Protein AF-A0AA37Q324-F1 (afdb_monomer_lite)

Sequence (70 aa):
MPVRLLLALVPVLVLITGGFALYQLWVAGVALRMQNWPFAAFYTVFGLAGLAVSNGLWRLRRGMRRPPEA

Structure (mmCIF, N/CA/C/O backbone):
data_AF-A0AA37Q324-F1
#
_entry.id   AF-A0AA37Q324-F1
#
loop_
_atom_site.group_PDB
_atom_site.id
_atom_site.type_symbol
_atom_site.label_atom_id
_atom_site.label_alt_id
_atom_site.label_comp_id
_atom_site.label_asym_id
_atom_site.label_entity_id
_atom_site.label_seq_id
_atom_site.pdbx_PDB_ins_code
_atom_site.Cartn_x
_atom_site.Cartn_y
_atom_site.Cartn_z
_atom_site.occupancy
_atom_site.B_iso_or_equiv
_atom_site.auth_seq_id
_atom_site.auth_comp_id
_atom_site.auth_asym_id
_atom_site.auth_atom_id
_atom_site.pdbx_PDB_model_num
ATOM 1 N N . MET A 1 1 ? -14.595 -11.024 24.399 1.00 53.94 1 MET A N 1
ATOM 2 C CA . MET A 1 1 ? -13.323 -10.259 24.373 1.00 53.94 1 MET A CA 1
ATOM 3 C C . MET A 1 1 ? -12.652 -10.040 22.992 1.00 53.94 1 MET A C 1
ATOM 5 O O . MET A 1 1 ? -11.810 -9.149 22.943 1.00 53.94 1 MET A O 1
ATOM 9 N N . PRO A 1 2 ? -12.987 -10.713 21.862 1.00 71.19 2 PRO A N 1
ATOM 10 C CA . PRO A 1 2 ? -12.175 -10.608 20.632 1.00 71.19 2 PRO A CA 1
ATOM 11 C C . PRO A 1 2 ? -12.315 -9.271 19.877 1.00 71.19 2 PRO A C 1
ATOM 13 O O . PRO A 1 2 ? -11.377 -8.831 19.223 1.00 71.19 2 PRO A O 1
ATOM 16 N N . VAL A 1 3 ? -13.449 -8.574 20.008 1.00 69.88 3 VAL A N 1
ATOM 17 C CA . VAL A 1 3 ? -13.747 -7.349 19.236 1.00 69.88 3 VAL A CA 1
ATOM 18 C C . VAL A 1 3 ? -12.829 -6.175 19.602 1.00 69.88 3 VAL A C 1
ATOM 20 O O . VAL A 1 3 ? -12.405 -5.422 18.729 1.00 69.88 3 VAL A O 1
ATOM 23 N N . ARG A 1 4 ? -12.466 -6.027 20.885 1.00 74.38 4 ARG A N 1
ATOM 24 C CA . ARG A 1 4 ? -11.546 -4.966 21.337 1.00 74.38 4 ARG A CA 1
ATOM 25 C C . ARG A 1 4 ? -10.125 -5.186 20.815 1.00 74.38 4 ARG A C 1
ATOM 27 O O . ARG A 1 4 ? -9.490 -4.231 20.380 1.00 74.38 4 ARG A O 1
ATOM 34 N N . LEU A 1 5 ? -9.670 -6.441 20.811 1.00 79.00 5 LEU A N 1
ATOM 35 C CA . LEU A 1 5 ? -8.377 -6.836 20.254 1.00 79.00 5 LEU A CA 1
ATOM 36 C C . LEU A 1 5 ? -8.348 -6.599 18.735 1.00 79.00 5 LEU A C 1
ATOM 38 O O . LEU A 1 5 ? -7.412 -5.992 18.222 1.00 79.00 5 LEU A O 1
ATOM 42 N N . LEU A 1 6 ? -9.425 -6.969 18.032 1.00 74.50 6 LEU A N 1
ATOM 43 C CA . LEU A 1 6 ? -9.586 -6.725 16.597 1.00 74.50 6 LEU A CA 1
ATOM 44 C C . LEU A 1 6 ? -9.528 -5.222 16.267 1.00 74.50 6 LEU A C 1
ATOM 46 O O . LEU A 1 6 ? -8.775 -4.803 15.394 1.00 74.50 6 LEU A O 1
ATOM 50 N N . LEU A 1 7 ? -10.256 -4.380 17.008 1.00 78.00 7 LEU A N 1
ATOM 51 C CA . LEU A 1 7 ? -10.264 -2.922 16.814 1.00 78.00 7 LEU A CA 1
ATOM 52 C C . LEU A 1 7 ? -8.903 -2.250 17.069 1.00 78.00 7 LEU A C 1
ATOM 54 O O . LEU A 1 7 ? -8.657 -1.169 16.515 1.00 78.00 7 LEU A O 1
ATOM 58 N N . ALA A 1 8 ? -8.054 -2.864 17.899 1.00 82.81 8 ALA A N 1
ATOM 59 C CA . ALA A 1 8 ? -6.685 -2.429 18.168 1.00 82.81 8 ALA A CA 1
ATOM 60 C C . ALA A 1 8 ? -5.692 -2.911 17.096 1.00 82.81 8 ALA A C 1
ATOM 62 O O . ALA A 1 8 ? -4.784 -2.166 16.737 1.00 82.81 8 ALA A O 1
ATOM 63 N N . LEU A 1 9 ? -5.898 -4.103 16.527 1.00 86.44 9 LEU A N 1
ATOM 64 C CA . LEU A 1 9 ? -5.072 -4.661 15.448 1.00 86.44 9 LEU A CA 1
ATOM 65 C C . LEU A 1 9 ? -5.334 -4.015 14.086 1.00 86.44 9 LEU A C 1
ATOM 67 O O . LEU A 1 9 ? -4.401 -3.824 13.313 1.00 86.44 9 LEU A O 1
ATOM 71 N N . VAL A 1 10 ? -6.579 -3.635 13.784 1.00 86.50 10 VAL A N 1
ATOM 72 C CA . VAL A 1 10 ? -6.923 -3.017 12.492 1.00 86.50 10 VAL A CA 1
ATOM 73 C C . VAL A 1 10 ? -6.075 -1.780 12.143 1.00 86.50 10 VAL A C 1
ATOM 75 O O . VAL A 1 10 ? -5.599 -1.729 11.016 1.00 86.50 10 VAL A O 1
ATOM 78 N N . PRO A 1 11 ? -5.835 -0.781 13.017 1.00 85.06 11 PRO A N 1
ATOM 79 C CA . PRO A 1 11 ? -4.973 0.350 12.661 1.00 85.06 11 PRO A CA 1
ATOM 80 C C . PRO A 1 11 ? -3.521 -0.067 12.385 1.00 85.06 11 PRO A C 1
ATOM 82 O O . PRO A 1 11 ? -2.892 0.519 11.510 1.00 85.06 11 PRO A O 1
ATOM 85 N N . VAL A 1 12 ? -3.013 -1.094 13.075 1.00 90.12 12 VAL A N 1
ATOM 86 C CA . VAL A 1 12 ? -1.677 -1.654 12.816 1.00 90.12 12 VAL A CA 1
ATOM 87 C C . VAL A 1 12 ? -1.643 -2.314 11.439 1.00 90.12 12 VAL A C 1
ATOM 89 O O . VAL A 1 12 ? -0.754 -2.026 10.646 1.00 90.12 12 VAL A O 1
ATOM 92 N N . LEU A 1 13 ? -2.656 -3.121 11.114 1.00 87.94 13 LEU A N 1
ATOM 93 C CA . LEU A 1 13 ? -2.817 -3.710 9.783 1.00 87.94 13 LEU A CA 1
ATOM 94 C C . LEU A 1 13 ? -2.919 -2.624 8.707 1.00 87.94 13 LEU A C 1
ATOM 96 O O . LEU A 1 13 ? -2.214 -2.696 7.716 1.00 87.94 13 LEU A O 1
ATOM 100 N N . VAL A 1 14 ? -3.716 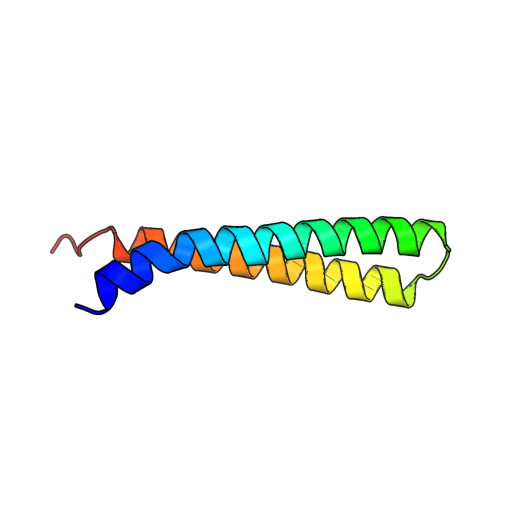-1.574 8.912 1.00 90.31 14 VAL A N 1
ATOM 101 C CA . VAL A 1 14 ? -3.835 -0.453 7.962 1.00 90.31 14 VAL A CA 1
ATOM 102 C C . VAL A 1 14 ? -2.493 0.249 7.738 1.00 90.31 14 VAL A C 1
ATOM 104 O O . VAL A 1 14 ? -2.174 0.586 6.600 1.00 90.31 14 VAL A O 1
ATOM 107 N N . LEU A 1 15 ? -1.698 0.451 8.793 1.00 91.50 15 LEU A N 1
ATOM 108 C CA . LEU A 1 15 ? -0.357 1.032 8.686 1.00 91.50 15 LEU A CA 1
ATOM 109 C C . LEU A 1 15 ? 0.597 0.127 7.905 1.00 91.50 15 LEU A C 1
ATOM 111 O O . LEU A 1 15 ? 1.278 0.609 7.004 1.00 91.50 15 LEU A O 1
ATOM 115 N N . ILE A 1 16 ? 0.621 -1.172 8.213 1.00 9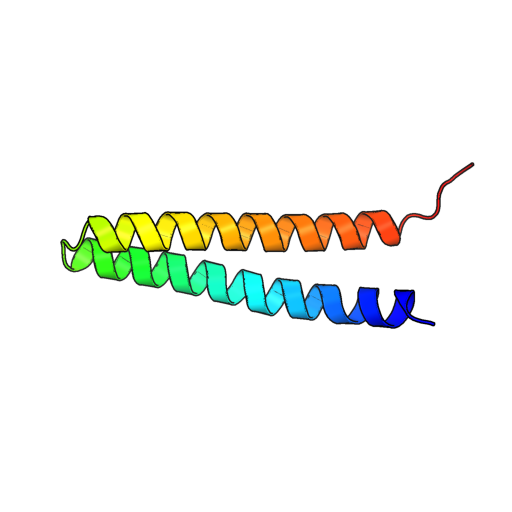2.25 16 ILE A N 1
ATOM 116 C CA . ILE A 1 16 ? 1.489 -2.142 7.534 1.00 92.25 16 ILE A CA 1
ATOM 117 C C . ILE A 1 16 ? 1.096 -2.257 6.060 1.00 92.25 16 ILE A C 1
ATOM 119 O O . ILE A 1 16 ? 1.933 -2.058 5.181 1.00 92.25 16 ILE A O 1
ATOM 123 N N . THR A 1 17 ? -0.178 -2.524 5.771 1.00 91.00 17 THR A N 1
ATOM 124 C CA . THR A 1 17 ? -0.657 -2.716 4.399 1.00 91.00 17 THR A CA 1
ATOM 125 C C . THR A 1 17 ? -0.589 -1.411 3.604 1.00 91.00 17 THR A C 1
ATOM 127 O O . THR A 1 17 ? -0.229 -1.427 2.432 1.00 91.00 17 THR A O 1
ATOM 130 N N . GLY A 1 18 ? -0.861 -0.263 4.237 1.00 90.81 18 GLY A N 1
ATOM 131 C CA . GLY A 1 18 ? -0.752 1.057 3.612 1.00 90.81 18 GLY A CA 1
ATOM 132 C C . GLY A 1 18 ? 0.695 1.452 3.315 1.00 90.81 18 GLY A C 1
ATOM 133 O O . GLY A 1 18 ? 0.985 1.926 2.218 1.00 90.81 18 GLY A O 1
ATOM 134 N N . GLY A 1 19 ? 1.611 1.203 4.252 1.00 92.25 19 GLY A N 1
ATOM 135 C CA . GLY A 1 19 ? 3.044 1.420 4.056 1.00 92.25 19 GLY A CA 1
ATOM 136 C C . GLY A 1 19 ? 3.618 0.512 2.968 1.00 92.25 19 GLY A C 1
ATOM 137 O O . GLY A 1 19 ? 4.329 0.985 2.083 1.00 92.25 19 GLY A O 1
ATOM 138 N N . PHE A 1 20 ? 3.241 -0.768 2.967 1.00 93.31 20 PHE A N 1
ATOM 139 C CA . PHE A 1 20 ? 3.626 -1.710 1.917 1.00 93.31 20 PHE A CA 1
ATOM 140 C C . PHE A 1 20 ? 3.087 -1.294 0.543 1.00 93.31 20 PHE A C 1
ATOM 142 O O . PHE A 1 20 ? 3.813 -1.334 -0.445 1.00 93.31 20 PHE A O 1
ATOM 149 N N . ALA A 1 21 ? 1.839 -0.833 0.473 1.00 92.25 21 ALA A N 1
ATOM 150 C CA . ALA A 1 21 ? 1.236 -0.343 -0.759 1.00 92.25 21 ALA A CA 1
ATOM 151 C C . ALA A 1 21 ? 1.969 0.882 -1.336 1.00 92.25 21 ALA A C 1
ATOM 153 O O . ALA A 1 21 ? 2.240 0.939 -2.536 1.00 92.25 21 ALA A O 1
ATOM 154 N N . LEU A 1 22 ? 2.342 1.838 -0.479 1.00 92.88 22 LEU A N 1
ATOM 155 C CA . LEU A 1 22 ? 3.161 2.994 -0.858 1.00 92.88 22 LEU A CA 1
ATOM 156 C C . LEU A 1 22 ? 4.550 2.573 -1.347 1.00 92.88 22 LEU A C 1
ATOM 158 O O . LEU A 1 22 ? 5.024 3.085 -2.361 1.00 92.88 22 LEU A O 1
ATOM 162 N N . TYR A 1 23 ? 5.176 1.613 -0.663 1.00 93.50 23 TYR A N 1
ATOM 163 C CA . TYR A 1 23 ? 6.448 1.043 -1.094 1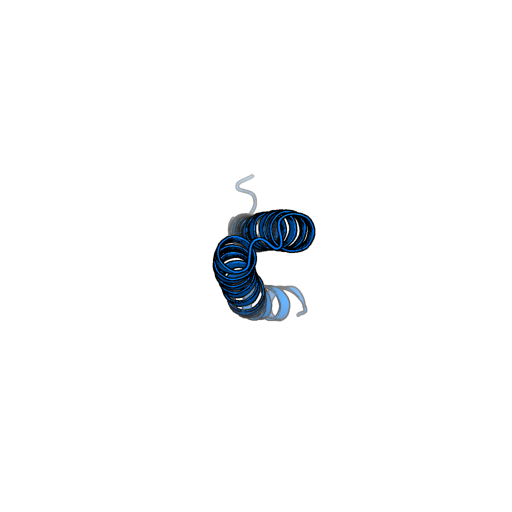.00 93.50 23 TYR A CA 1
ATOM 164 C C . TYR A 1 23 ? 6.335 0.402 -2.483 1.00 93.50 23 TYR A C 1
ATOM 166 O O . TYR A 1 23 ? 7.175 0.663 -3.339 1.00 93.50 23 TYR A O 1
ATOM 174 N N . GLN A 1 24 ? 5.266 -0.349 -2.754 1.00 91.31 24 GLN A N 1
ATOM 175 C CA . GLN A 1 24 ? 5.032 -0.955 -4.068 1.00 91.31 24 GLN A CA 1
ATOM 176 C C . GLN A 1 24 ? 4.867 0.087 -5.179 1.00 91.31 24 GLN A C 1
ATOM 178 O O . GLN A 1 24 ? 5.440 -0.069 -6.255 1.00 91.31 24 GLN A O 1
ATOM 183 N N . LEU A 1 25 ? 4.155 1.188 -4.922 1.00 91.06 25 LEU A N 1
ATOM 184 C CA . LEU A 1 25 ? 4.038 2.290 -5.886 1.00 91.06 25 LEU A CA 1
ATOM 185 C C . LEU A 1 25 ? 5.386 2.977 -6.142 1.00 91.06 25 LEU A C 1
ATOM 187 O O . LEU A 1 25 ? 5.690 3.347 -7.277 1.00 91.06 25 LEU A O 1
ATOM 191 N N . TRP A 1 26 ? 6.219 3.112 -5.109 1.00 93.44 26 TRP A N 1
ATOM 192 C CA . TRP A 1 26 ? 7.577 3.624 -5.268 1.00 93.44 26 TRP A CA 1
ATOM 193 C C . TRP A 1 26 ? 8.445 2.676 -6.109 1.00 93.44 26 TRP A C 1
ATOM 195 O O . TRP A 1 26 ? 9.077 3.124 -7.068 1.00 93.44 26 TRP A O 1
ATOM 205 N N . VAL A 1 27 ? 8.416 1.368 -5.825 1.00 91.31 27 VAL A N 1
ATOM 206 C CA . VAL A 1 27 ? 9.113 0.336 -6.616 1.00 91.31 27 VAL A CA 1
ATOM 207 C C . VAL A 1 27 ? 8.618 0.330 -8.063 1.00 91.31 27 VAL A C 1
ATOM 209 O O . VAL A 1 27 ? 9.430 0.241 -8.980 1.00 91.31 27 VAL A O 1
ATOM 212 N N . ALA A 1 28 ? 7.316 0.506 -8.293 1.00 91.62 28 ALA A N 1
ATOM 213 C CA . ALA A 1 28 ? 6.758 0.644 -9.634 1.00 91.62 28 ALA A CA 1
ATOM 214 C C . ALA A 1 28 ? 7.334 1.861 -10.377 1.00 91.62 28 ALA A C 1
ATOM 216 O O . ALA A 1 28 ? 7.702 1.755 -11.548 1.00 91.62 28 ALA A O 1
ATOM 217 N N . GLY A 1 29 ? 7.482 2.997 -9.688 1.00 89.94 29 GLY A N 1
ATOM 218 C CA . GLY A 1 29 ? 8.142 4.191 -10.220 1.00 89.94 29 GLY A CA 1
ATOM 219 C C . GLY A 1 29 ? 9.615 3.960 -10.572 1.00 89.94 29 GLY A C 1
ATOM 220 O O . GLY A 1 29 ? 10.090 4.436 -11.604 1.00 89.94 29 GLY A O 1
ATOM 221 N N . VAL A 1 30 ? 10.339 3.189 -9.757 1.00 91.81 30 VAL A N 1
ATOM 222 C CA . VAL A 1 30 ? 11.723 2.782 -10.053 1.00 91.81 30 VAL A CA 1
ATOM 223 C C . VAL A 1 30 ? 11.771 1.830 -11.253 1.00 91.81 30 VAL A C 1
ATOM 225 O O . VAL A 1 30 ? 12.585 2.028 -12.154 1.00 91.81 30 VAL A O 1
ATOM 228 N N . ALA A 1 31 ? 10.868 0.851 -11.324 1.00 89.75 31 ALA A N 1
ATOM 229 C CA . ALA A 1 31 ? 10.776 -0.091 -12.437 1.00 89.75 31 ALA A CA 1
ATOM 230 C C . ALA A 1 31 ? 10.447 0.610 -13.769 1.00 89.75 31 ALA A C 1
ATOM 232 O O . ALA A 1 31 ? 11.036 0.267 -14.795 1.00 89.75 31 ALA A O 1
ATOM 233 N N . LEU A 1 32 ? 9.590 1.643 -13.750 1.00 89.69 32 LEU A N 1
ATOM 234 C CA . LEU A 1 32 ? 9.330 2.516 -14.905 1.00 89.69 32 LEU A CA 1
ATOM 235 C C . LEU A 1 32 ? 10.610 3.197 -15.395 1.00 89.69 32 LEU A C 1
ATOM 237 O O . LEU A 1 32 ? 10.883 3.211 -16.594 1.00 89.69 32 LEU A O 1
ATOM 241 N N . ARG A 1 33 ? 11.423 3.728 -14.472 1.00 89.88 33 ARG A N 1
ATOM 242 C CA . ARG A 1 33 ? 12.706 4.367 -14.814 1.00 89.88 33 ARG A CA 1
ATOM 243 C C . ARG A 1 33 ? 13.710 3.384 -15.411 1.00 89.88 33 ARG A C 1
ATOM 245 O O . ARG A 1 33 ? 14.496 3.775 -16.263 1.00 89.88 33 ARG A O 1
ATOM 252 N N . MET A 1 34 ? 13.659 2.119 -15.002 1.00 90.44 34 MET A N 1
ATOM 253 C CA . MET A 1 34 ? 14.485 1.042 -15.559 1.00 90.44 34 MET A CA 1
ATOM 254 C C . MET A 1 34 ? 13.923 0.461 -16.870 1.00 90.44 34 MET A C 1
ATOM 256 O O . MET A 1 34 ? 14.412 -0.568 -17.325 1.00 90.44 34 MET A O 1
ATOM 260 N N . GLN A 1 35 ? 12.894 1.084 -17.466 1.00 88.00 35 GLN A N 1
ATOM 261 C CA . GLN A 1 35 ? 12.188 0.602 -18.664 1.00 88.00 35 GLN A CA 1
ATOM 262 C C . GLN A 1 35 ? 11.611 -0.815 -18.512 1.00 88.00 35 GLN A C 1
ATOM 264 O O . GLN A 1 35 ? 11.302 -1.491 -19.493 1.00 88.00 35 GLN A O 1
ATOM 269 N N . ASN A 1 36 ? 11.419 -1.267 -17.272 1.00 85.69 36 ASN A N 1
ATOM 270 C CA . ASN A 1 36 ? 10.880 -2.580 -16.972 1.00 85.69 36 ASN A CA 1
ATOM 271 C C . ASN A 1 36 ? 9.358 -2.496 -16.785 1.00 85.69 36 ASN A C 1
ATOM 273 O O . ASN A 1 36 ? 8.814 -2.636 -15.685 1.00 85.69 36 ASN A O 1
ATOM 277 N N . TRP A 1 37 ? 8.676 -2.229 -17.899 1.00 85.81 37 TRP A N 1
ATOM 278 C CA . TRP A 1 37 ? 7.228 -2.029 -17.995 1.00 85.81 37 TRP A CA 1
ATOM 279 C C . TRP A 1 37 ? 6.361 -3.134 -17.360 1.00 85.81 37 TRP A C 1
ATOM 281 O O . TRP A 1 37 ? 5.416 -2.778 -16.651 1.00 85.81 37 TRP A O 1
ATOM 291 N N . PRO A 1 38 ? 6.636 -4.447 -17.536 1.00 88.00 38 PRO A N 1
ATOM 292 C CA . PRO A 1 38 ? 5.775 -5.481 -16.957 1.00 88.00 38 PRO A CA 1
ATOM 293 C C . PRO A 1 38 ? 5.828 -5.486 -15.426 1.00 88.00 38 PRO A C 1
ATOM 295 O O . PRO A 1 38 ? 4.789 -5.575 -14.773 1.00 88.00 38 PRO A O 1
ATOM 298 N N . PHE A 1 39 ? 7.015 -5.308 -14.842 1.00 85.31 39 PHE A N 1
ATOM 299 C CA . PHE A 1 39 ? 7.166 -5.221 -13.389 1.00 85.31 39 PHE A CA 1
ATOM 300 C C . PHE A 1 39 ? 6.543 -3.939 -12.838 1.00 85.31 39 PHE A C 1
ATOM 302 O O . PHE A 1 39 ? 5.846 -3.984 -11.827 1.00 85.31 39 PHE A O 1
ATOM 309 N N . ALA A 1 40 ? 6.714 -2.811 -13.528 1.00 88.62 40 ALA A N 1
ATOM 310 C CA . ALA A 1 40 ? 6.058 -1.563 -13.160 1.00 88.62 40 ALA A CA 1
ATOM 311 C C . ALA A 1 40 ? 4.530 -1.694 -13.090 1.00 88.62 40 ALA A C 1
ATOM 313 O O . ALA A 1 40 ? 3.922 -1.273 -12.103 1.00 88.62 40 ALA A O 1
ATOM 314 N N . ALA A 1 41 ? 3.905 -2.299 -14.103 1.00 89.56 41 ALA A N 1
ATOM 315 C CA . ALA A 1 41 ? 2.461 -2.516 -14.113 1.00 89.56 41 ALA A CA 1
ATOM 316 C C . ALA A 1 41 ? 2.026 -3.423 -12.952 1.00 89.56 41 ALA A C 1
ATOM 318 O O . ALA A 1 41 ? 1.083 -3.093 -12.231 1.00 89.56 41 ALA A O 1
ATOM 319 N N . PHE A 1 42 ? 2.758 -4.515 -12.715 1.00 91.75 42 PHE A N 1
ATOM 320 C CA . PHE A 1 42 ? 2.465 -5.461 -11.640 1.00 91.75 42 PHE A CA 1
ATOM 321 C C . PHE A 1 42 ? 2.527 -4.793 -10.259 1.00 91.75 42 PHE A C 1
ATOM 323 O O . PHE A 1 42 ? 1.568 -4.855 -9.488 1.00 91.75 42 PHE A O 1
ATOM 330 N N . TYR A 1 43 ? 3.612 -4.074 -9.970 1.00 89.25 43 TYR A N 1
ATOM 331 C CA . TYR A 1 43 ? 3.783 -3.363 -8.703 1.00 89.25 43 TYR A CA 1
ATOM 332 C C . TYR A 1 43 ? 2.791 -2.208 -8.532 1.00 89.25 43 TYR A C 1
ATOM 334 O O . TYR A 1 43 ? 2.316 -1.974 -7.421 1.00 89.25 43 TYR A O 1
ATOM 342 N N . THR A 1 44 ? 2.395 -1.538 -9.619 1.00 91.06 44 THR A N 1
ATOM 343 C CA . THR A 1 44 ? 1.342 -0.511 -9.572 1.00 91.06 44 THR A CA 1
ATOM 344 C C . THR A 1 44 ? -0.002 -1.117 -9.173 1.00 91.06 44 THR A C 1
ATOM 346 O O . THR A 1 44 ? -0.657 -0.607 -8.264 1.00 91.06 44 THR A O 1
ATOM 349 N N . VAL A 1 45 ? -0.401 -2.231 -9.797 1.00 94.06 45 VAL A N 1
ATOM 350 C CA . VAL A 1 45 ? -1.654 -2.931 -9.467 1.00 94.06 45 VAL A CA 1
ATOM 351 C C . VAL A 1 45 ? -1.639 -3.412 -8.016 1.00 94.06 45 VAL A C 1
ATOM 353 O O . VAL A 1 45 ? -2.606 -3.186 -7.289 1.00 94.06 45 VAL A O 1
ATOM 356 N N . PHE A 1 46 ? -0.531 -4.002 -7.561 1.00 91.88 46 PHE A N 1
ATOM 357 C CA . PHE A 1 46 ? -0.379 -4.440 -6.171 1.00 91.88 46 PHE A CA 1
ATOM 358 C C . PHE A 1 46 ? -0.402 -3.278 -5.172 1.00 91.88 46 PHE A C 1
ATOM 360 O O . PHE A 1 46 ? -1.036 -3.386 -4.121 1.00 91.88 46 PHE A O 1
ATOM 367 N N . GLY A 1 47 ? 0.235 -2.154 -5.501 1.00 90.81 47 GLY A N 1
ATOM 368 C CA . GLY A 1 47 ? 0.191 -0.939 -4.692 1.00 90.81 47 GLY A CA 1
ATOM 369 C C . GLY A 1 47 ? -1.228 -0.383 -4.563 1.00 90.81 47 GLY A C 1
ATOM 370 O O . GLY 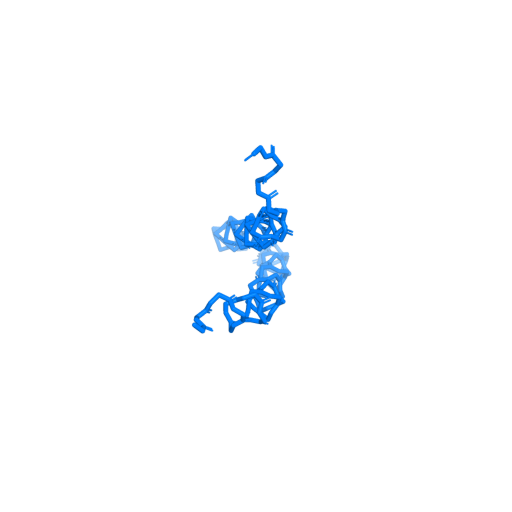A 1 47 ? -1.703 -0.125 -3.458 1.00 90.81 47 GLY A O 1
ATOM 371 N N . LEU A 1 48 ? -1.962 -0.276 -5.671 1.00 92.81 48 LEU A N 1
ATOM 372 C CA . LEU A 1 48 ? -3.355 0.181 -5.652 1.00 92.81 48 LEU A CA 1
ATOM 373 C C . LEU A 1 48 ? -4.274 -0.786 -4.891 1.00 92.81 48 LEU A C 1
ATOM 375 O O . LEU A 1 48 ? -5.107 -0.344 -4.096 1.00 92.81 48 LEU A O 1
ATOM 379 N N . ALA A 1 49 ? -4.092 -2.096 -5.071 1.00 91.69 49 ALA A N 1
ATOM 380 C CA . ALA A 1 49 ? -4.831 -3.113 -4.330 1.00 91.69 49 ALA A CA 1
ATOM 381 C C . ALA A 1 49 ? -4.565 -3.019 -2.818 1.00 91.69 49 ALA A C 1
ATOM 383 O O . ALA A 1 49 ? -5.505 -3.046 -2.022 1.00 91.69 49 ALA A O 1
ATOM 384 N N . GLY A 1 50 ? -3.307 -2.830 -2.409 1.00 89.06 50 GLY A N 1
ATOM 385 C CA . GLY A 1 50 ? -2.940 -2.643 -1.004 1.00 89.06 50 GLY A CA 1
ATOM 386 C C . GLY A 1 50 ? -3.578 -1.396 -0.382 1.00 89.06 50 GLY A C 1
ATOM 387 O O . GLY A 1 50 ? -4.102 -1.465 0.731 1.00 89.06 50 GLY A O 1
ATOM 388 N N . LEU A 1 51 ? -3.635 -0.277 -1.117 1.00 90.25 51 LEU A N 1
ATOM 389 C CA . LEU A 1 51 ? -4.350 0.928 -0.674 1.00 90.25 51 LEU A CA 1
ATOM 390 C C . LEU A 1 51 ? -5.858 0.687 -0.536 1.00 90.25 51 LEU A C 1
ATOM 392 O O . LEU A 1 51 ? -6.463 1.129 0.446 1.00 90.25 51 LEU A O 1
ATOM 396 N N . ALA A 1 52 ? -6.467 -0.034 -1.481 1.00 91.50 52 ALA A N 1
ATOM 397 C CA . ALA A 1 52 ? -7.881 -0.393 -1.417 1.00 91.50 52 ALA A CA 1
ATOM 398 C C . ALA A 1 52 ? -8.188 -1.265 -0.187 1.00 91.50 52 ALA A C 1
ATOM 400 O O . ALA A 1 52 ? -9.159 -0.999 0.526 1.00 91.50 52 ALA A O 1
ATOM 401 N N . VAL A 1 53 ? -7.327 -2.242 0.116 1.00 90.06 53 VAL A N 1
ATOM 402 C CA . VAL A 1 53 ? -7.436 -3.095 1.311 1.00 90.06 53 VAL A CA 1
ATOM 403 C C . VAL A 1 53 ? -7.293 -2.273 2.590 1.00 90.06 53 VAL A C 1
ATOM 405 O O . VAL A 1 53 ? -8.138 -2.385 3.479 1.00 90.06 53 VAL A O 1
ATOM 408 N N . SER A 1 54 ? -6.291 -1.395 2.681 1.00 89.81 54 SER A N 1
ATOM 409 C CA . SER A 1 54 ? -6.126 -0.491 3.828 1.00 89.81 54 SER A CA 1
ATOM 410 C C . SER A 1 54 ? -7.350 0.393 4.050 1.00 89.81 54 SER A C 1
ATOM 412 O O . SER A 1 54 ? -7.816 0.551 5.182 1.00 89.81 54 SER A O 1
ATOM 414 N N . ASN A 1 55 ? -7.923 0.933 2.975 1.00 90.25 55 ASN A N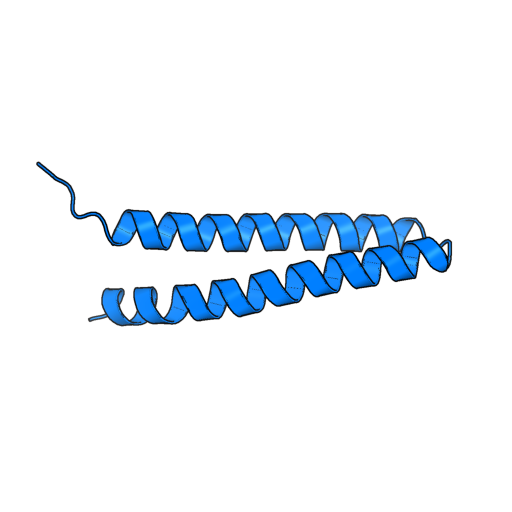 1
ATOM 415 C CA . ASN A 1 55 ? -9.123 1.755 3.061 1.00 90.25 55 ASN A CA 1
ATOM 416 C C . ASN A 1 55 ? -10.350 0.919 3.481 1.00 90.25 55 ASN A C 1
ATOM 418 O O . ASN A 1 55 ? -11.135 1.346 4.329 1.00 90.25 55 ASN A O 1
ATOM 422 N N . GLY A 1 56 ? -10.482 -0.307 2.963 1.00 88.12 56 GLY A N 1
ATOM 423 C CA . GLY A 1 56 ? -11.513 -1.268 3.364 1.00 88.12 56 GLY A CA 1
ATOM 424 C C . GLY A 1 56 ? -11.439 -1.633 4.849 1.00 88.12 56 GLY A C 1
ATOM 425 O O . GLY A 1 56 ? -12.440 -1.525 5.558 1.00 88.12 56 GLY A O 1
ATOM 426 N N . LEU A 1 57 ? -10.246 -1.966 5.350 1.00 87.00 57 LEU A N 1
ATOM 427 C CA . LEU A 1 57 ? -9.989 -2.250 6.767 1.00 87.00 57 LEU A CA 1
ATOM 428 C C . LEU A 1 57 ? -10.346 -1.055 7.658 1.00 87.00 57 LEU A C 1
ATOM 430 O O . LEU A 1 57 ? -10.984 -1.203 8.705 1.00 87.00 57 LEU A O 1
ATOM 434 N N . TRP A 1 58 ? -9.993 0.153 7.225 1.00 85.81 58 TRP A N 1
ATOM 435 C CA . TRP A 1 58 ? -10.328 1.372 7.950 1.00 85.81 58 TRP A CA 1
ATOM 436 C C . TRP A 1 58 ? -11.837 1.665 7.959 1.00 85.81 58 TRP A C 1
ATOM 438 O O . TRP A 1 58 ? -12.381 2.046 9.002 1.00 85.81 58 TRP A O 1
ATOM 448 N N . ARG A 1 59 ? -12.542 1.436 6.840 1.00 85.81 59 ARG A N 1
ATOM 449 C CA . ARG A 1 59 ? -14.013 1.534 6.772 1.00 85.81 59 ARG A CA 1
ATOM 450 C C . ARG A 1 59 ? -14.685 0.497 7.669 1.00 85.81 59 ARG A C 1
ATOM 452 O O . ARG A 1 59 ? -15.589 0.868 8.416 1.00 85.81 59 ARG A O 1
ATOM 459 N N . LEU A 1 60 ? -14.203 -0.747 7.675 1.00 83.25 60 LEU A N 1
ATOM 460 C CA . LEU A 1 60 ? -14.700 -1.815 8.549 1.00 83.25 60 LEU A CA 1
ATOM 461 C C . LEU A 1 60 ? -14.562 -1.427 10.030 1.00 83.25 60 LEU A C 1
ATOM 463 O O . LEU A 1 60 ? -15.520 -1.529 10.795 1.00 83.25 60 LEU A O 1
ATOM 467 N N . ARG A 1 61 ? -13.405 -0.881 10.431 1.00 80.94 61 ARG A N 1
ATOM 468 C CA . ARG A 1 61 ? -13.180 -0.365 11.794 1.00 80.94 61 ARG A CA 1
ATOM 469 C C . ARG A 1 61 ? -14.159 0.740 12.180 1.00 80.94 61 ARG A C 1
ATOM 471 O O . ARG A 1 61 ? -14.606 0.774 13.324 1.00 80.94 61 ARG A O 1
ATOM 478 N N . ARG A 1 62 ? -14.467 1.664 11.261 1.00 78.88 62 ARG A N 1
ATOM 479 C CA . ARG A 1 62 ? -15.450 2.735 11.507 1.00 78.88 62 ARG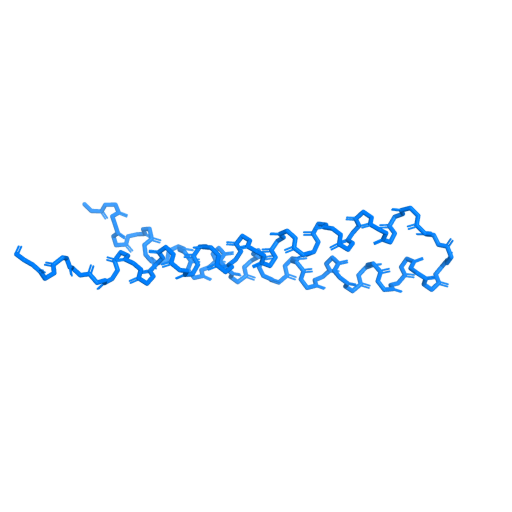 A CA 1
ATOM 480 C C . ARG A 1 62 ? -16.871 2.180 11.626 1.00 78.88 62 ARG A C 1
ATOM 482 O O . ARG A 1 62 ? -17.597 2.630 12.504 1.00 78.88 62 ARG A O 1
ATOM 489 N N . GLY A 1 63 ? -17.235 1.199 10.798 1.00 75.75 63 GLY A N 1
ATOM 490 C CA . GLY A 1 63 ? -18.534 0.521 10.854 1.00 75.75 63 GLY A CA 1
ATOM 491 C C . GLY A 1 63 ? -18.751 -0.218 12.174 1.00 75.75 63 GLY A C 1
ATOM 492 O O . GLY A 1 63 ? -19.775 -0.033 12.809 1.00 75.75 63 GLY A O 1
ATOM 493 N N . MET A 1 64 ? -17.741 -0.945 12.660 1.00 73.19 64 MET A N 1
ATOM 494 C CA . MET A 1 64 ? -17.806 -1.648 13.952 1.00 73.19 64 MET A CA 1
ATOM 495 C C . MET A 1 64 ? -17.798 -0.719 15.179 1.00 73.19 64 MET A C 1
ATOM 497 O O . MET A 1 64 ? -18.089 -1.163 16.287 1.00 73.19 64 MET A O 1
ATOM 501 N N . ARG A 1 65 ? -17.418 0.556 15.015 1.00 69.31 65 ARG A N 1
ATOM 502 C CA . ARG A 1 65 ? -17.456 1.570 16.083 1.00 69.31 65 ARG A CA 1
ATOM 503 C C . ARG A 1 65 ? -18.793 2.301 16.176 1.00 69.31 65 ARG A C 1
ATOM 505 O O . ARG A 1 65 ? -19.020 2.947 17.194 1.00 69.31 65 ARG A O 1
ATOM 512 N N . ARG A 1 66 ? -19.644 2.231 15.149 1.00 61.16 66 ARG A N 1
ATOM 513 C CA . ARG A 1 66 ? -21.021 2.722 15.228 1.00 61.16 66 ARG A CA 1
ATOM 514 C C . ARG A 1 66 ? -21.895 1.568 15.725 1.00 61.16 66 ARG A C 1
ATOM 516 O O . ARG A 1 66 ? -22.090 0.624 14.962 1.00 61.16 66 ARG A O 1
ATOM 523 N N . PRO A 1 67 ? -22.369 1.579 16.984 1.00 52.03 67 PRO A N 1
ATOM 524 C CA . PRO A 1 67 ? -23.432 0.661 17.371 1.00 52.03 67 PRO A CA 1
ATOM 525 C C . PRO A 1 67 ? -24.654 0.912 16.469 1.00 52.03 67 PRO A C 1
ATOM 527 O O . PRO A 1 67 ? -24.829 2.042 16.004 1.00 52.03 67 PRO A O 1
ATOM 530 N N . PRO A 1 68 ? -25.467 -0.116 16.173 1.00 55.31 68 PRO A N 1
ATOM 531 C CA . PRO A 1 68 ? -26.746 0.100 15.516 1.00 55.31 68 PRO A CA 1
ATOM 532 C C . PRO A 1 68 ? -27.577 1.032 16.404 1.00 55.31 68 PRO A C 1
ATOM 534 O O . PRO A 1 68 ? -27.893 0.696 17.541 1.00 55.31 68 PRO A O 1
ATOM 537 N N . GLU A 1 69 ? -27.872 2.229 15.907 1.00 58.75 69 GLU A N 1
ATOM 538 C CA . GLU A 1 69 ? -28.995 3.015 16.406 1.00 58.75 69 GLU A CA 1
ATOM 539 C C . GLU A 1 69 ? -30.263 2.350 15.860 1.00 58.75 69 GLU A C 1
ATOM 541 O O . GLU A 1 69 ? -30.638 2.601 14.715 1.00 58.75 69 GLU A O 1
ATOM 546 N N . ALA A 1 70 ? -30.836 1.426 16.637 1.00 46.28 70 ALA A N 1
ATOM 547 C CA . ALA A 1 70 ? -32.243 1.011 16.611 1.00 46.28 70 ALA A CA 1
ATOM 548 C C . ALA A 1 70 ? -32.520 0.075 17.795 1.00 46.28 70 ALA A C 1
ATOM 550 O O . ALA A 1 70 ? -31.924 -1.028 17.821 1.00 46.28 70 ALA A O 1
#

Organism: NCBI:txid2014610

Foldseek 3Di:
DVVVVLLVVLVVLLCVLLVQLVVLQVVLVVCVVVVNVVSSVVSPVSSVVSNVVSVVSVVVSVVSVDDDPD

Radius of gyration: 16.14 Å; chains: 1; bounding box: 47×15×43 Å

Secondary structure (DSSP, 8-state):
-HHHHHHHHHHHHHHHHHHHHHHHHHHHHHHHHTT-HHHHHHHHHHHHHHHHHHHHHHHHHHHHHS----

pLDDT: mean 84.38, std 11.0, range [46.28, 94.06]